Protein AF-A0ABD4KZR5-F1 (afdb_monomer_lite)

Structure (mmCIF, N/CA/C/O backbone):
data_AF-A0ABD4KZR5-F1
#
_entry.id   AF-A0ABD4KZR5-F1
#
loop_
_atom_site.group_PDB
_atom_site.id
_atom_site.type_symbol
_atom_site.label_atom_id
_atom_site.label_alt_id
_atom_site.label_comp_id
_atom_site.label_asym_id
_atom_site.label_entity_id
_atom_site.label_seq_id
_atom_site.pdbx_PDB_ins_code
_atom_site.Cartn_x
_atom_site.Cartn_y
_atom_site.Cartn_z
_atom_site.occupancy
_atom_site.B_iso_or_equiv
_atom_site.auth_seq_id
_atom_site.auth_comp_id
_atom_site.auth_asym_id
_atom_site.auth_atom_id
_atom_site.pdbx_PDB_model_num
ATOM 1 N N . MET A 1 1 ? 9.967 -3.948 21.301 1.00 45.69 1 MET A N 1
ATOM 2 C CA . MET A 1 1 ? 8.570 -3.901 20.820 1.00 45.69 1 MET A CA 1
ATOM 3 C C . MET A 1 1 ? 8.608 -3.364 19.401 1.00 45.69 1 MET A C 1
ATOM 5 O O . MET A 1 1 ? 9.031 -2.230 19.229 1.00 45.69 1 MET A O 1
ATOM 9 N N . ASN A 1 2 ? 8.273 -4.176 18.397 1.00 53.81 2 ASN A N 1
ATOM 10 C CA . ASN A 1 2 ? 8.152 -3.686 17.021 1.00 53.81 2 ASN A CA 1
ATOM 11 C C . ASN A 1 2 ? 6.772 -3.036 16.893 1.00 53.81 2 ASN A C 1
ATOM 13 O O . ASN A 1 2 ? 5.771 -3.739 16.974 1.00 53.81 2 ASN A O 1
ATOM 17 N N . SER A 1 3 ? 6.710 -1.708 16.793 1.00 79.75 3 SER A N 1
ATOM 18 C CA . SER A 1 3 ? 5.438 -0.983 16.721 1.00 79.75 3 SER A CA 1
ATOM 19 C C . SER A 1 3 ? 4.860 -0.990 15.303 1.00 79.75 3 SER A C 1
ATOM 21 O O . SER A 1 3 ? 5.593 -1.090 14.314 1.00 79.75 3 SER A O 1
ATOM 23 N N . LEU A 1 4 ? 3.535 -0.851 15.210 1.00 81.19 4 LEU A N 1
ATOM 24 C CA . LEU A 1 4 ? 2.804 -0.650 13.955 1.00 81.19 4 LEU A CA 1
ATOM 25 C C . LEU A 1 4 ? 3.358 0.546 13.159 1.00 81.19 4 LEU A C 1
ATOM 27 O O . LEU A 1 4 ? 3.405 0.500 11.932 1.00 81.19 4 LEU A O 1
ATOM 31 N N . SER A 1 5 ? 3.900 1.554 13.844 1.00 84.88 5 SER A N 1
ATOM 32 C CA . SER A 1 5 ? 4.627 2.667 13.232 1.00 84.88 5 SER A CA 1
ATOM 33 C C . SER A 1 5 ? 5.763 2.230 12.293 1.00 84.88 5 SER A C 1
ATOM 35 O O . SER A 1 5 ? 5.898 2.765 11.193 1.00 84.88 5 SER A O 1
ATOM 37 N N . VAL A 1 6 ? 6.558 1.215 12.662 1.00 87.06 6 VAL A N 1
ATOM 38 C CA . VAL A 1 6 ? 7.657 0.723 11.806 1.00 87.06 6 VAL A CA 1
ATOM 39 C C . VAL A 1 6 ? 7.114 0.083 10.527 1.00 87.06 6 VAL A C 1
ATOM 41 O O . VAL A 1 6 ? 7.694 0.258 9.455 1.00 87.06 6 VAL A O 1
ATOM 44 N N . VAL A 1 7 ? 5.994 -0.638 10.629 1.00 86.94 7 VAL A N 1
ATOM 45 C CA . VAL A 1 7 ? 5.291 -1.230 9.479 1.00 86.94 7 VAL A CA 1
ATOM 46 C C . VAL A 1 7 ? 4.808 -0.115 8.549 1.00 86.94 7 VAL A C 1
ATOM 48 O O . VAL A 1 7 ? 5.149 -0.122 7.367 1.00 86.94 7 VAL A O 1
ATOM 51 N N . ALA A 1 8 ? 4.115 0.889 9.092 1.00 89.50 8 ALA A N 1
ATOM 52 C CA . ALA A 1 8 ? 3.635 2.045 8.338 1.00 89.50 8 ALA A CA 1
ATOM 53 C C . ALA A 1 8 ? 4.771 2.784 7.606 1.00 89.50 8 ALA A C 1
ATOM 55 O O . ALA A 1 8 ? 4.648 3.075 6.419 1.00 89.50 8 ALA A O 1
ATOM 56 N N . CYS A 1 9 ? 5.906 3.031 8.270 1.00 90.12 9 CYS A N 1
ATOM 57 C CA . CYS A 1 9 ? 7.061 3.698 7.660 1.00 90.12 9 CYS A CA 1
ATOM 58 C C . CYS A 1 9 ? 7.645 2.925 6.469 1.00 90.12 9 CYS A C 1
ATOM 60 O O . CYS A 1 9 ? 8.051 3.534 5.481 1.00 90.12 9 CYS A O 1
ATOM 62 N N . ARG A 1 10 ? 7.690 1.590 6.538 1.00 88.62 10 ARG A N 1
ATOM 63 C CA . ARG A 1 10 ? 8.202 0.753 5.439 1.00 88.62 10 ARG A CA 1
ATOM 64 C C . ARG A 1 10 ? 7.272 0.757 4.235 1.00 88.62 10 ARG A C 1
ATOM 66 O O . ARG A 1 10 ? 7.739 0.887 3.109 1.00 88.62 10 ARG A O 1
ATOM 73 N N . ILE A 1 11 ? 5.968 0.666 4.479 1.00 89.31 11 ILE A N 1
ATOM 74 C CA . ILE A 1 11 ? 4.955 0.739 3.421 1.00 89.31 11 ILE A CA 1
ATOM 75 C C . ILE A 1 11 ? 4.987 2.123 2.761 1.00 89.31 11 ILE A C 1
ATOM 77 O O . ILE A 1 11 ? 4.985 2.218 1.537 1.00 89.31 11 ILE A O 1
ATOM 81 N N . GLU A 1 12 ? 5.118 3.193 3.551 1.00 92.50 12 GLU A N 1
ATOM 82 C CA . GLU A 1 12 ? 5.262 4.554 3.029 1.00 92.50 12 GLU A CA 1
ATOM 83 C C . GLU A 1 12 ? 6.539 4.725 2.190 1.00 92.50 12 GLU A C 1
ATOM 85 O O . GLU A 1 12 ? 6.498 5.344 1.126 1.00 92.50 12 GLU A O 1
ATOM 90 N N . ALA A 1 13 ? 7.668 4.159 2.626 1.00 88.00 13 ALA A N 1
ATOM 91 C CA . ALA A 1 13 ? 8.901 4.167 1.843 1.00 88.00 13 ALA A CA 1
ATOM 92 C C . ALA A 1 13 ? 8.725 3.443 0.496 1.00 88.00 13 ALA A C 1
ATOM 94 O O . ALA A 1 13 ? 9.107 3.990 -0.539 1.00 88.00 13 ALA A O 1
ATOM 95 N N . GLY A 1 14 ? 8.083 2.269 0.495 1.00 87.94 14 GLY A N 1
ATOM 96 C CA . GLY A 1 14 ? 7.744 1.534 -0.726 1.00 87.94 14 GLY A CA 1
ATOM 97 C C . GLY A 1 14 ? 6.848 2.341 -1.670 1.00 87.94 14 GLY A C 1
ATOM 98 O O . GLY A 1 14 ? 7.158 2.466 -2.855 1.00 87.94 14 GLY A O 1
ATOM 99 N N . ALA A 1 15 ? 5.791 2.970 -1.147 1.00 90.50 15 ALA A N 1
ATOM 100 C CA . ALA A 1 15 ? 4.888 3.816 -1.930 1.00 90.50 15 ALA A CA 1
ATOM 101 C C . ALA A 1 15 ? 5.615 5.012 -2.564 1.00 90.50 15 ALA A C 1
ATOM 103 O O . ALA A 1 15 ? 5.417 5.313 -3.740 1.00 90.50 15 ALA A O 1
ATOM 104 N N . ARG A 1 16 ? 6.503 5.673 -1.809 1.00 90.56 16 ARG A N 1
ATOM 105 C CA . ARG A 1 16 ? 7.315 6.789 -2.319 1.00 90.56 16 ARG A CA 1
ATOM 106 C C . ARG A 1 16 ? 8.286 6.340 -3.407 1.00 90.56 16 ARG A C 1
ATOM 108 O O . ARG A 1 16 ? 8.409 7.035 -4.410 1.00 90.56 16 ARG A O 1
ATOM 115 N N . LEU A 1 17 ? 8.950 5.194 -3.238 1.00 88.81 17 LEU A N 1
ATOM 116 C CA . LEU A 1 17 ? 9.818 4.628 -4.276 1.00 88.81 17 LEU A CA 1
ATOM 117 C C . LEU A 1 17 ? 9.029 4.342 -5.555 1.00 88.81 17 LEU A C 1
ATOM 119 O O . LEU A 1 17 ? 9.447 4.771 -6.626 1.00 88.81 17 LEU A O 1
ATOM 123 N N . LEU A 1 18 ? 7.860 3.710 -5.430 1.00 88.44 18 LEU A N 1
ATOM 124 C CA . LEU A 1 18 ? 6.970 3.413 -6.551 1.00 88.44 18 LEU A CA 1
ATOM 125 C C . LEU A 1 18 ? 6.489 4.693 -7.268 1.00 88.44 18 LEU A C 1
ATOM 127 O O . LEU A 1 18 ? 6.456 4.762 -8.496 1.00 88.44 18 LEU A O 1
ATOM 131 N N . GLN A 1 19 ? 6.189 5.750 -6.512 1.00 91.31 19 GLN A N 1
ATOM 132 C CA . GLN A 1 19 ? 5.830 7.053 -7.073 1.00 91.31 19 GLN A CA 1
ATOM 133 C C . GLN A 1 19 ? 6.998 7.719 -7.816 1.00 91.31 19 GLN A C 1
ATOM 135 O O . GLN A 1 19 ? 6.794 8.339 -8.862 1.00 91.31 19 GLN A O 1
ATOM 140 N N . CYS A 1 20 ? 8.219 7.622 -7.283 1.00 90.06 20 CYS A N 1
ATOM 141 C CA . CYS A 1 20 ? 9.413 8.175 -7.921 1.00 90.06 20 CYS A CA 1
ATOM 142 C C . CYS A 1 20 ? 9.737 7.452 -9.231 1.00 90.06 20 CYS A C 1
ATOM 144 O O . CYS A 1 20 ? 10.114 8.095 -10.211 1.00 90.06 20 CYS A O 1
ATOM 146 N N . THR A 1 21 ? 9.561 6.132 -9.265 1.00 88.12 21 THR A N 1
ATOM 147 C CA . THR A 1 21 ? 9.856 5.314 -10.443 1.00 88.12 21 THR A CA 1
ATOM 148 C C . THR A 1 21 ? 8.791 5.410 -11.532 1.00 88.12 21 THR A C 1
ATOM 150 O O . THR A 1 21 ? 9.098 5.170 -12.698 1.00 88.12 21 THR A O 1
ATOM 153 N N . ARG A 1 22 ? 7.571 5.846 -11.198 1.00 90.19 22 ARG A N 1
ATOM 154 C CA . ARG A 1 22 ? 6.454 6.049 -12.136 1.00 90.19 22 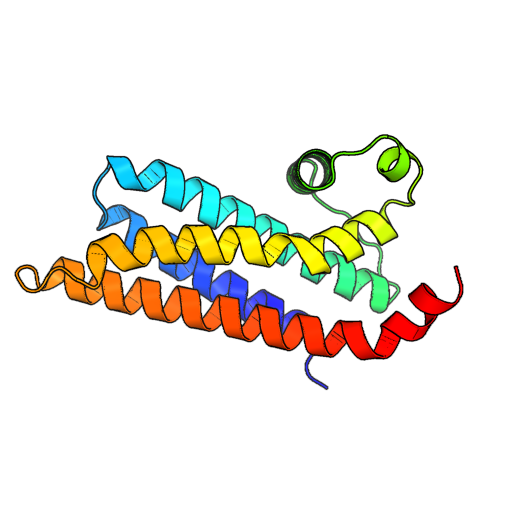ARG A CA 1
ATOM 155 C C . ARG A 1 22 ? 6.849 6.757 -13.433 1.00 90.19 22 ARG A C 1
ATOM 157 O O . ARG A 1 22 ? 6.454 6.341 -14.512 1.00 90.19 22 ARG A O 1
ATOM 164 N N . TRP A 1 23 ? 7.625 7.838 -13.363 1.00 88.56 23 TRP A N 1
ATOM 165 C CA . TRP A 1 23 ? 7.981 8.619 -14.559 1.00 88.56 23 TRP A CA 1
ATOM 166 C C . TRP A 1 23 ? 8.965 7.913 -15.493 1.00 88.56 23 TRP A C 1
ATOM 168 O O . TRP A 1 23 ? 9.101 8.319 -16.644 1.00 88.56 23 TRP A O 1
ATOM 178 N N . MET A 1 24 ? 9.638 6.877 -14.996 1.00 88.50 24 MET A N 1
ATOM 179 C CA . MET A 1 24 ? 10.553 6.034 -15.762 1.00 88.50 24 MET A CA 1
ATOM 180 C C . MET A 1 24 ? 9.836 4.843 -16.406 1.00 88.50 24 MET A C 1
ATOM 182 O O . MET A 1 24 ? 10.395 4.207 -17.291 1.00 88.50 24 MET A O 1
ATOM 186 N N . GLN A 1 25 ? 8.609 4.553 -15.970 1.00 87.06 25 GLN A N 1
ATOM 187 C CA . GLN A 1 25 ? 7.777 3.485 -16.507 1.00 87.06 25 GLN A CA 1
ATOM 188 C C . GLN A 1 25 ? 7.111 3.892 -17.822 1.00 87.06 25 GLN A C 1
ATOM 190 O O . GLN A 1 25 ? 6.826 5.073 -18.065 1.00 87.06 25 GLN A O 1
ATOM 195 N N . GLU A 1 26 ? 6.768 2.886 -18.625 1.00 87.69 26 GLU A N 1
ATOM 196 C CA . GLU A 1 26 ? 5.876 3.059 -19.769 1.00 87.69 26 GLU A CA 1
ATOM 197 C C . GLU A 1 26 ? 4.512 3.616 -19.323 1.00 87.69 26 GLU A C 1
ATOM 199 O O . GLU A 1 26 ? 4.033 3.364 -18.213 1.00 87.69 26 GLU A O 1
ATOM 204 N N . ARG A 1 27 ? 3.900 4.455 -20.169 1.00 91.19 27 ARG A N 1
ATOM 205 C CA . ARG A 1 27 ? 2.706 5.241 -19.800 1.00 91.19 27 ARG A CA 1
ATOM 206 C C . ARG A 1 27 ? 1.481 4.384 -19.494 1.00 91.19 27 ARG A C 1
ATOM 208 O O . ARG A 1 27 ? 0.633 4.796 -18.710 1.00 91.19 27 ARG A O 1
ATOM 215 N N . ASP A 1 28 ? 1.369 3.236 -20.135 1.00 90.25 28 ASP A N 1
ATOM 216 C CA . ASP A 1 28 ? 0.319 2.241 -19.924 1.00 90.25 28 ASP A CA 1
ATOM 217 C C . ASP A 1 28 ? 0.431 1.527 -18.569 1.00 90.25 28 ASP A C 1
ATOM 219 O O . ASP A 1 28 ? -0.578 1.059 -18.046 1.00 90.25 28 ASP A O 1
ATOM 223 N N . HIS A 1 29 ? 1.612 1.527 -17.946 1.00 87.38 29 HIS A N 1
ATOM 224 C CA . HIS A 1 29 ? 1.816 1.013 -16.590 1.00 87.38 29 HIS A CA 1
ATOM 225 C C . HIS A 1 29 ? 1.448 2.032 -15.497 1.00 87.38 29 HIS A C 1
ATOM 227 O O . HIS A 1 29 ? 1.194 1.646 -14.353 1.00 87.38 29 HIS A O 1
ATOM 233 N N . HIS A 1 30 ? 1.361 3.329 -15.833 1.00 91.19 30 HIS A N 1
ATOM 234 C CA . HIS A 1 30 ? 1.075 4.398 -14.862 1.00 91.19 30 HIS A CA 1
ATOM 235 C C . HIS A 1 30 ? -0.229 4.185 -14.081 1.00 91.19 30 HIS A C 1
ATOM 237 O O . HIS A 1 30 ? -0.186 4.361 -12.866 1.00 91.19 30 HIS A O 1
ATOM 243 N N . PRO A 1 31 ? -1.364 3.773 -14.688 1.00 91.69 31 PRO A N 1
ATOM 244 C CA . PRO A 1 31 ? -2.608 3.583 -13.944 1.00 91.69 31 PRO A CA 1
ATOM 245 C C . PRO A 1 31 ? -2.496 2.540 -12.826 1.00 91.69 31 PRO A C 1
ATOM 247 O O . PRO A 1 31 ? -2.992 2.767 -11.725 1.00 91.69 31 PRO A O 1
ATOM 250 N N . ILE A 1 32 ? -1.812 1.419 -13.079 1.00 87.81 32 ILE A N 1
ATOM 251 C CA . ILE A 1 32 ? -1.628 0.356 -12.079 1.00 87.81 32 ILE A CA 1
ATOM 252 C C . ILE A 1 32 ? -0.727 0.865 -10.950 1.00 87.81 32 ILE A C 1
ATOM 254 O O . ILE A 1 32 ? -1.034 0.665 -9.774 1.00 87.81 32 ILE A O 1
ATOM 258 N N . THR A 1 33 ? 0.349 1.574 -11.298 1.00 89.88 33 THR A N 1
ATOM 259 C CA . THR A 1 33 ? 1.239 2.229 -10.334 1.00 89.88 33 THR A CA 1
ATOM 260 C C . THR A 1 33 ? 0.488 3.235 -9.461 1.00 89.88 33 THR A C 1
ATOM 262 O O . THR A 1 33 ? 0.579 3.159 -8.238 1.00 89.88 33 THR A O 1
ATOM 265 N N . ASP A 1 34 ? -0.311 4.120 -10.058 1.00 91.62 34 ASP A N 1
ATOM 266 C CA . ASP A 1 34 ? -1.071 5.154 -9.347 1.00 91.62 34 ASP A CA 1
ATOM 267 C C . ASP A 1 34 ? -2.098 4.542 -8.386 1.00 91.62 34 ASP A C 1
ATOM 269 O O . ASP A 1 34 ? -2.180 4.937 -7.219 1.00 91.62 34 ASP A O 1
ATOM 273 N N . MET A 1 35 ? -2.833 3.521 -8.840 1.00 90.88 35 MET A N 1
ATOM 274 C CA . MET A 1 35 ? -3.753 2.768 -7.984 1.00 90.88 35 MET A CA 1
ATOM 275 C C . MET A 1 35 ? -3.017 2.099 -6.818 1.00 90.88 35 MET A C 1
ATOM 277 O O . MET A 1 35 ? -3.458 2.193 -5.676 1.00 90.88 35 MET A O 1
ATOM 281 N N . THR A 1 36 ? -1.866 1.482 -7.086 1.00 90.25 36 THR A N 1
ATOM 282 C CA . THR A 1 36 ? -1.063 0.796 -6.067 1.00 90.25 36 THR A CA 1
ATOM 283 C C . THR A 1 36 ? -0.518 1.773 -5.021 1.00 90.25 36 THR A C 1
ATOM 285 O O . THR A 1 36 ? -0.599 1.499 -3.824 1.00 90.25 36 THR A O 1
ATOM 288 N N . VAL A 1 37 ? -0.015 2.942 -5.437 1.00 92.06 37 VAL A N 1
ATOM 289 C CA . VAL A 1 37 ? 0.440 4.004 -4.521 1.00 92.06 37 VAL A CA 1
ATOM 290 C C . VAL A 1 37 ? -0.714 4.518 -3.656 1.00 92.06 37 VAL A C 1
ATOM 292 O O . VAL A 1 37 ? -0.530 4.700 -2.446 1.00 92.06 37 VAL A O 1
ATOM 295 N N . ARG A 1 38 ? -1.908 4.716 -4.237 1.00 93.06 38 ARG A N 1
ATOM 296 C CA . ARG A 1 38 ? -3.111 5.101 -3.480 1.00 93.06 38 ARG A CA 1
ATOM 297 C C . ARG A 1 38 ? -3.450 4.048 -2.425 1.00 93.06 38 ARG A C 1
ATOM 299 O O . ARG A 1 38 ? -3.550 4.402 -1.253 1.00 93.06 38 ARG A O 1
ATOM 306 N N . SER A 1 39 ? -3.540 2.771 -2.798 1.00 90.88 39 SER A N 1
ATOM 307 C CA . SER A 1 39 ? -3.839 1.680 -1.857 1.00 90.88 39 SER A CA 1
ATOM 308 C C . SER A 1 39 ? -2.804 1.574 -0.733 1.00 90.88 39 SER A C 1
ATOM 310 O O . SER A 1 39 ? -3.178 1.461 0.433 1.00 90.88 39 SER A O 1
ATOM 312 N N . LEU A 1 40 ? -1.504 1.685 -1.037 1.00 91.38 40 LEU A N 1
ATOM 313 C CA . LEU A 1 40 ? -0.450 1.697 -0.012 1.00 91.38 40 LEU A CA 1
ATOM 314 C C . LEU A 1 40 ? -0.609 2.876 0.958 1.00 91.38 40 LEU A C 1
ATOM 316 O O . LEU A 1 40 ? -0.425 2.710 2.162 1.00 91.38 40 LEU A O 1
ATOM 320 N N . SER A 1 41 ? -0.973 4.054 0.449 1.00 93.38 41 SER A N 1
ATOM 321 C CA . SER A 1 41 ? -1.175 5.256 1.266 1.00 93.38 41 SER A CA 1
ATOM 322 C C . SER A 1 41 ? -2.368 5.111 2.215 1.00 93.38 41 SER A C 1
ATOM 324 O O . SER A 1 41 ? -2.234 5.388 3.408 1.00 93.38 41 SER A O 1
ATOM 326 N N . LEU A 1 42 ? -3.500 4.604 1.717 1.00 92.69 42 LEU A N 1
ATOM 327 C CA . LEU A 1 42 ? -4.683 4.302 2.535 1.00 92.69 42 LEU A CA 1
ATOM 328 C C . LEU A 1 42 ? -4.376 3.238 3.589 1.00 92.69 42 LEU A C 1
ATOM 330 O O . LEU A 1 42 ? -4.813 3.323 4.733 1.00 92.69 42 LEU A O 1
ATOM 334 N N . TYR A 1 43 ? -3.551 2.259 3.240 1.00 91.12 43 TYR A N 1
ATOM 335 C CA . TYR A 1 43 ? -3.137 1.226 4.171 1.00 91.12 43 TYR A CA 1
ATOM 336 C C . TYR A 1 43 ? -2.202 1.747 5.280 1.00 91.12 43 TYR A C 1
ATOM 338 O O . TYR A 1 43 ? -2.345 1.373 6.446 1.00 91.12 43 TYR A O 1
ATOM 346 N N . VAL A 1 44 ? -1.286 2.670 4.961 1.00 92.38 44 VAL A N 1
ATOM 347 C CA . VAL A 1 44 ? -0.484 3.400 5.964 1.00 92.38 44 VAL A CA 1
ATOM 348 C C . VAL A 1 44 ? -1.381 4.201 6.903 1.00 92.38 44 VAL A C 1
ATOM 350 O O . VAL A 1 44 ? -1.159 4.194 8.118 1.00 92.38 44 VAL A O 1
ATOM 353 N N . GLU A 1 45 ? -2.386 4.887 6.359 1.00 93.44 45 GLU A N 1
ATOM 354 C CA . GLU A 1 45 ? -3.373 5.611 7.157 1.00 93.44 45 GLU A CA 1
ATOM 355 C C . GLU A 1 45 ? -4.114 4.661 8.108 1.00 93.44 45 GLU A C 1
ATOM 357 O O . GLU A 1 45 ? -4.169 4.927 9.311 1.00 93.44 45 GLU A O 1
ATOM 362 N N . ALA A 1 46 ? -4.583 3.518 7.602 1.00 90.88 46 ALA A N 1
ATOM 363 C CA . ALA A 1 46 ? -5.287 2.515 8.391 1.00 90.88 46 ALA A CA 1
ATOM 364 C C . ALA A 1 46 ? -4.436 1.972 9.550 1.00 90.88 46 ALA A C 1
ATOM 366 O O . ALA A 1 46 ? -4.906 1.903 10.688 1.00 90.88 46 ALA A O 1
ATOM 367 N N . ILE A 1 47 ? -3.158 1.657 9.300 1.00 90.25 47 ILE A N 1
ATOM 368 C CA . ILE A 1 47 ? -2.226 1.211 10.348 1.00 90.25 47 ILE A CA 1
ATOM 369 C C . ILE A 1 47 ? -2.046 2.289 11.420 1.00 90.25 47 ILE A C 1
ATOM 371 O O . ILE A 1 47 ? -2.098 1.991 12.614 1.00 90.25 47 ILE A O 1
ATOM 375 N N . ARG A 1 48 ? -1.837 3.546 11.012 1.00 90.56 48 ARG A N 1
ATOM 376 C CA . ARG A 1 48 ? -1.666 4.668 11.948 1.00 90.56 48 ARG A CA 1
ATOM 377 C C . ARG A 1 48 ? -2.927 4.903 12.777 1.00 90.56 48 ARG A C 1
ATOM 379 O O . ARG A 1 48 ? -2.821 5.172 13.971 1.00 90.56 48 ARG A O 1
ATOM 386 N N . ALA A 1 49 ? -4.105 4.784 12.170 1.00 90.00 49 ALA A N 1
ATOM 387 C CA . ALA A 1 49 ? -5.381 4.885 12.869 1.00 90.00 49 ALA A CA 1
ATOM 388 C C . ALA A 1 49 ? -5.549 3.761 13.906 1.00 90.00 49 ALA A C 1
ATOM 390 O O . ALA A 1 49 ? -5.896 4.036 15.057 1.00 90.00 49 ALA A O 1
ATOM 391 N N . ALA A 1 50 ? -5.217 2.518 13.541 1.00 86.44 50 ALA A N 1
ATOM 392 C CA . ALA A 1 50 ? -5.237 1.383 14.460 1.00 86.44 50 ALA A CA 1
ATOM 393 C C . ALA A 1 50 ? -4.245 1.564 15.626 1.00 86.44 50 ALA A C 1
ATOM 395 O O . ALA A 1 50 ? -4.574 1.259 16.773 1.00 86.44 50 ALA A O 1
ATOM 396 N N . GLU A 1 51 ? -3.051 2.105 15.363 1.00 87.38 51 GLU A N 1
ATOM 397 C CA . GLU A 1 51 ? -2.047 2.401 16.392 1.00 87.38 51 GLU A CA 1
ATOM 398 C C . GLU A 1 51 ? -2.527 3.474 17.381 1.00 87.38 51 GLU A C 1
ATOM 400 O O . GLU A 1 51 ? -2.481 3.242 18.590 1.00 87.38 51 GLU A O 1
ATOM 405 N N . ARG A 1 52 ? -3.061 4.603 16.891 1.00 88.06 52 ARG A N 1
ATOM 406 C CA . ARG A 1 52 ? -3.641 5.662 17.742 1.00 88.06 52 ARG A CA 1
ATOM 407 C C . ARG A 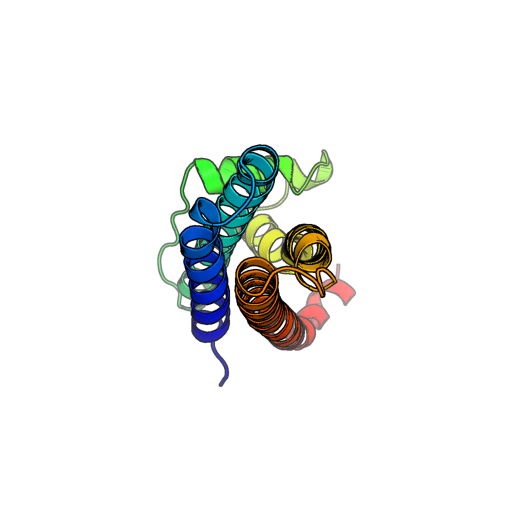1 52 ? -4.756 5.124 18.631 1.00 88.06 52 ARG A C 1
ATOM 409 O O . ARG A 1 52 ? -4.746 5.354 19.838 1.00 88.06 52 ARG A O 1
ATOM 416 N N . ARG A 1 53 ? -5.669 4.333 18.056 1.00 86.19 53 ARG A N 1
ATOM 417 C CA . ARG A 1 53 ? -6.761 3.689 18.798 1.00 86.19 53 ARG A CA 1
ATOM 418 C C . ARG A 1 53 ? -6.234 2.801 19.927 1.00 86.19 53 ARG A C 1
ATOM 420 O O . ARG A 1 53 ? -6.726 2.894 21.047 1.00 86.19 53 ARG A O 1
ATOM 427 N N . ARG A 1 54 ? -5.217 1.970 19.663 1.00 82.75 54 ARG A N 1
ATOM 428 C CA . ARG A 1 54 ? -4.567 1.128 20.691 1.00 82.75 54 ARG A CA 1
ATOM 429 C C . ARG A 1 54 ? -3.897 1.960 21.790 1.00 82.75 54 ARG A C 1
ATOM 431 O O . ARG A 1 54 ? -3.824 1.506 22.927 1.00 82.75 54 ARG A O 1
ATOM 438 N N . GLY A 1 55 ? -3.445 3.170 21.464 1.00 85.00 55 GLY A N 1
ATOM 439 C CA . GLY A 1 55 ? -2.947 4.160 22.421 1.00 85.00 55 GLY A CA 1
ATOM 440 C C . GLY A 1 55 ? -4.035 4.915 23.198 1.00 85.00 55 GLY A C 1
ATOM 441 O O . GLY A 1 55 ? -3.699 5.734 24.048 1.00 85.00 55 GLY A O 1
ATOM 442 N N . GLY A 1 56 ? -5.323 4.660 22.930 1.00 85.88 56 GLY A N 1
ATOM 443 C CA . GLY A 1 56 ? -6.446 5.385 23.534 1.00 85.88 56 GLY A CA 1
ATOM 444 C C . GLY A 1 56 ? -6.676 6.780 22.945 1.00 85.88 56 GLY A C 1
ATOM 445 O O . GLY A 1 56 ? -7.440 7.565 23.506 1.00 85.88 56 GLY A O 1
ATOM 446 N N . GLU A 1 57 ? -6.024 7.105 21.830 1.00 87.31 57 GLU A N 1
ATOM 447 C CA . GLU A 1 57 ? -6.190 8.382 21.147 1.00 87.31 57 GLU A CA 1
ATOM 448 C C . GLU A 1 57 ? -7.406 8.352 20.205 1.00 87.31 57 GLU A C 1
ATOM 450 O O . GLU A 1 57 ? -7.732 7.303 19.634 1.00 87.31 57 GLU A O 1
ATOM 455 N N . PRO A 1 58 ? -8.071 9.503 19.985 1.00 81.19 58 PRO A N 1
ATOM 456 C CA . PRO A 1 58 ? -9.090 9.620 18.955 1.00 81.19 58 PRO A CA 1
ATOM 457 C C . PRO A 1 58 ? -8.514 9.240 17.591 1.00 81.19 58 PRO A C 1
ATOM 459 O O . PRO A 1 58 ? -7.476 9.755 17.166 1.00 81.19 58 PRO A O 1
ATOM 462 N N . TRP A 1 59 ? -9.217 8.364 16.884 1.00 81.50 59 TRP A N 1
ATOM 463 C CA . TRP A 1 59 ? -8.875 7.997 15.521 1.00 81.50 59 TRP A CA 1
ATOM 464 C C . TRP A 1 59 ? -9.957 8.541 14.588 1.00 81.50 59 TRP A C 1
ATOM 466 O O . TRP A 1 59 ? -11.147 8.295 14.764 1.00 81.50 59 TRP A O 1
ATOM 476 N N . LEU A 1 60 ? -9.523 9.346 13.625 1.00 83.25 60 LEU A N 1
ATOM 477 C CA . LEU A 1 60 ? -10.328 9.816 12.509 1.00 83.25 60 LEU A CA 1
ATOM 478 C C . LEU A 1 60 ? -9.608 9.358 11.251 1.00 83.25 60 LEU A C 1
ATOM 480 O O . LEU A 1 60 ? -8.394 9.546 11.137 1.00 83.25 60 LEU A O 1
ATOM 484 N N . VAL A 1 61 ? -10.363 8.739 10.355 1.00 88.25 61 VAL A N 1
ATOM 485 C CA . VAL A 1 61 ? -9.903 8.307 9.036 1.00 88.25 61 VAL A CA 1
ATOM 486 C C . VAL A 1 61 ? -10.555 9.170 7.967 1.00 88.25 61 VAL A C 1
ATOM 488 O O . VAL A 1 61 ? -11.642 9.714 8.181 1.00 88.25 61 VAL A O 1
ATOM 491 N N . SER A 1 62 ? -9.871 9.312 6.843 1.00 92.56 62 SER A N 1
ATOM 492 C CA . SER A 1 62 ? -10.335 10.010 5.655 1.00 92.56 62 SER A CA 1
ATOM 493 C C . SER A 1 62 ? -11.579 9.345 5.064 1.00 92.56 62 SER A C 1
ATOM 495 O O . SER A 1 62 ? -11.815 8.149 5.246 1.00 92.56 62 SER A O 1
ATOM 497 N N . GLU A 1 63 ? -12.374 10.128 4.332 1.00 92.00 63 GLU A N 1
ATOM 498 C CA . GLU A 1 63 ? -13.510 9.603 3.561 1.00 92.00 63 GLU A CA 1
ATOM 499 C C . GLU A 1 63 ? -13.040 8.564 2.532 1.00 92.00 63 GLU A C 1
ATOM 501 O O . GLU A 1 63 ? -13.674 7.523 2.388 1.00 92.00 63 GLU A O 1
ATOM 506 N N . ASP A 1 64 ? -11.879 8.789 1.906 1.00 92.38 64 ASP A N 1
ATOM 507 C CA . ASP A 1 64 ? -11.250 7.836 0.988 1.00 92.38 64 ASP A CA 1
ATOM 508 C C . ASP A 1 64 ? -10.993 6.475 1.649 1.00 92.38 64 ASP A C 1
ATOM 510 O O . ASP A 1 64 ? -11.300 5.438 1.064 1.00 92.38 64 ASP A O 1
ATOM 514 N N . LEU A 1 65 ? -10.443 6.453 2.870 1.00 90.69 6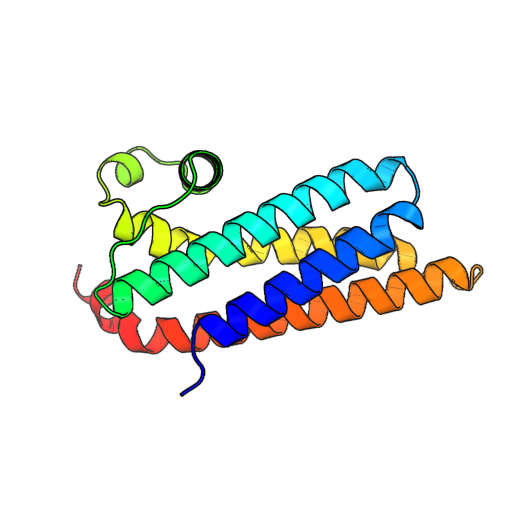5 LEU A N 1
ATOM 515 C CA . LEU A 1 65 ? -10.198 5.198 3.582 1.00 90.69 65 LEU A CA 1
ATOM 516 C C . LEU A 1 65 ? -11.512 4.524 4.001 1.00 90.69 65 LEU A C 1
ATOM 518 O O . LEU A 1 65 ? -11.610 3.300 3.963 1.00 90.69 65 LEU A O 1
ATOM 522 N N . GLN A 1 66 ? -12.537 5.292 4.377 1.00 89.06 66 GLN A N 1
ATOM 523 C CA . GLN A 1 66 ? -13.855 4.727 4.687 1.00 89.06 66 GLN A CA 1
ATOM 524 C C . GLN A 1 66 ? -14.489 4.059 3.463 1.00 89.06 66 GLN A C 1
ATOM 526 O O . GLN A 1 66 ? -15.020 2.952 3.574 1.00 89.06 66 GLN A O 1
ATOM 531 N N . GLU A 1 67 ? -14.413 4.711 2.303 1.00 89.38 67 GLU A N 1
ATOM 532 C CA . GLU A 1 67 ? -14.896 4.156 1.040 1.00 89.38 67 GLU A CA 1
ATOM 533 C C . GLU A 1 67 ? -14.110 2.898 0.655 1.00 89.38 67 GLU A C 1
ATOM 535 O O . GLU A 1 67 ? -14.706 1.874 0.320 1.00 89.38 67 GLU A O 1
ATOM 540 N N . ASP A 1 68 ? -12.782 2.936 0.771 1.00 89.38 68 ASP A N 1
ATOM 541 C CA . ASP A 1 68 ? -11.924 1.805 0.421 1.00 89.38 68 ASP A CA 1
ATOM 542 C C . ASP A 1 68 ? -12.187 0.584 1.315 1.00 89.38 68 ASP A C 1
ATOM 544 O O . ASP A 1 68 ? -12.360 -0.522 0.806 1.00 89.38 68 ASP A O 1
ATOM 548 N N . ILE A 1 69 ? -12.358 0.779 2.629 1.00 87.19 69 ILE A N 1
ATOM 549 C CA . ILE A 1 69 ? -12.774 -0.287 3.557 1.00 87.19 69 ILE A CA 1
ATOM 550 C C . ILE A 1 69 ? -14.123 -0.884 3.133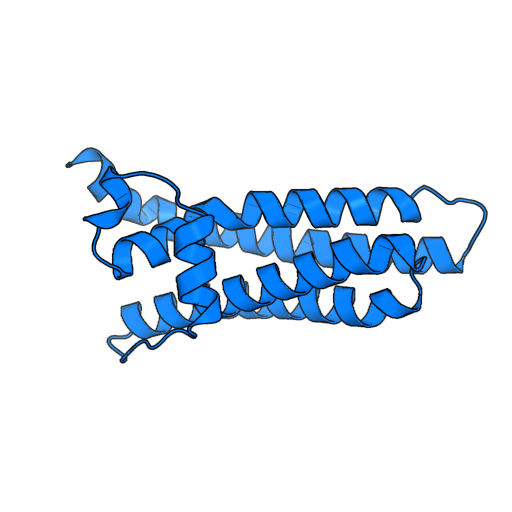 1.00 87.19 69 ILE A C 1
ATOM 552 O O . ILE A 1 69 ? -14.277 -2.108 3.125 1.00 87.19 69 ILE A O 1
ATOM 556 N N . ALA A 1 70 ? -15.093 -0.045 2.758 1.00 84.06 70 ALA A N 1
ATOM 557 C CA . ALA A 1 70 ? -16.419 -0.499 2.341 1.00 84.06 70 ALA A CA 1
ATOM 558 C C . ALA A 1 70 ? -16.383 -1.326 1.044 1.00 84.06 70 ALA A C 1
ATOM 560 O O . ALA A 1 70 ? -17.158 -2.273 0.894 1.00 84.06 70 ALA A O 1
ATOM 561 N N . VAL A 1 71 ? -15.476 -0.997 0.120 1.00 84.94 71 VAL A N 1
ATOM 562 C CA . VAL A 1 71 ? -15.265 -1.747 -1.128 1.00 84.94 71 VAL A CA 1
ATOM 563 C C . VAL A 1 71 ? -14.467 -3.032 -0.884 1.00 84.94 71 VAL A C 1
ATOM 565 O O . VAL A 1 71 ? -14.802 -4.078 -1.443 1.00 84.94 71 VAL A O 1
ATOM 568 N N . ALA A 1 72 ? -13.425 -2.974 -0.052 1.00 80.62 72 ALA A N 1
ATOM 569 C CA . ALA A 1 72 ? -12.500 -4.077 0.207 1.00 80.62 72 ALA A CA 1
ATOM 570 C C . ALA A 1 72 ? -13.107 -5.208 1.050 1.00 80.62 72 ALA A C 1
ATOM 572 O O . ALA A 1 72 ? -12.662 -6.354 0.953 1.00 80.62 72 ALA A O 1
ATOM 573 N N . LEU A 1 73 ? -14.118 -4.904 1.866 1.00 77.62 73 LEU A N 1
ATOM 574 C CA . LEU A 1 73 ? -14.799 -5.847 2.752 1.00 77.62 73 LEU A CA 1
ATOM 575 C C . LEU A 1 73 ? -16.281 -6.007 2.350 1.00 77.62 73 LEU A C 1
ATOM 577 O O . LEU A 1 73 ? -17.177 -5.597 3.094 1.00 77.62 73 LEU A O 1
ATOM 581 N N . PRO A 1 74 ? -16.578 -6.605 1.176 1.00 68.81 74 PRO A N 1
ATOM 582 C CA . PRO A 1 74 ? -17.948 -6.748 0.707 1.00 68.81 74 PRO A CA 1
ATOM 583 C C . PRO A 1 74 ? -18.686 -7.851 1.479 1.00 68.81 74 PRO A C 1
ATOM 585 O O . PRO A 1 74 ? -18.259 -9.004 1.530 1.00 68.81 74 PRO A O 1
ATOM 588 N N . GLY A 1 75 ? -19.843 -7.518 2.050 1.00 71.75 75 GLY A N 1
ATOM 589 C CA . GLY A 1 75 ? -20.737 -8.499 2.664 1.00 71.75 75 GLY A CA 1
ATOM 590 C C . GLY A 1 75 ? -21.813 -7.856 3.530 1.00 71.75 75 GLY A C 1
ATOM 591 O O . GLY A 1 75 ? -21.539 -6.920 4.274 1.00 71.75 75 GLY A O 1
ATOM 592 N N . GLU A 1 76 ? -23.048 -8.365 3.475 1.00 60.81 76 GLU A N 1
ATOM 593 C CA . GLU A 1 76 ? -24.141 -7.809 4.290 1.00 60.81 76 GLU A CA 1
ATOM 594 C C . GLU A 1 76 ? -23.865 -7.919 5.792 1.00 60.81 76 GLU A C 1
ATOM 596 O O . GLU A 1 76 ? -24.155 -6.987 6.527 1.00 60.81 76 GLU A O 1
ATOM 601 N N . ARG A 1 77 ? -23.203 -8.999 6.228 1.00 61.38 77 ARG A N 1
ATOM 602 C CA . ARG A 1 77 ? -22.808 -9.201 7.632 1.00 61.38 77 ARG A CA 1
ATOM 603 C C . ARG A 1 77 ? -21.722 -8.239 8.120 1.00 61.38 77 ARG A C 1
ATOM 605 O O . ARG A 1 77 ? -21.569 -8.075 9.322 1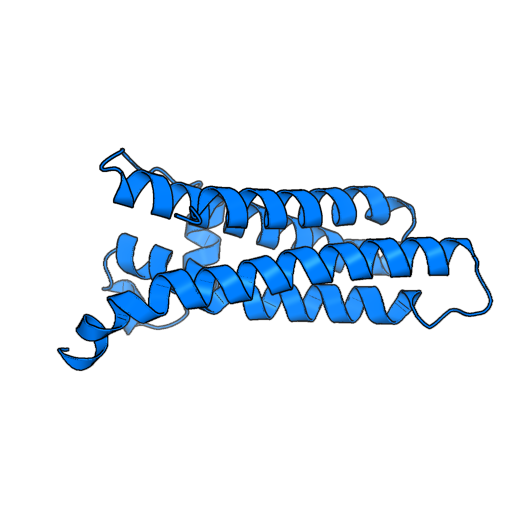.00 61.38 77 ARG A O 1
ATOM 612 N N . LEU A 1 78 ? -20.967 -7.625 7.209 1.00 65.19 78 LEU A N 1
ATOM 613 C CA . LEU A 1 78 ? -19.893 -6.687 7.546 1.00 65.19 78 LEU A CA 1
ATOM 614 C C . LEU A 1 78 ? -20.449 -5.279 7.812 1.00 65.19 78 LEU A C 1
ATOM 616 O O . LEU A 1 78 ? -19.813 -4.502 8.512 1.00 65.19 78 LEU A O 1
ATOM 620 N N . LYS A 1 79 ? -21.666 -4.968 7.332 1.00 67.75 79 LYS A N 1
ATOM 621 C CA . LYS A 1 79 ? -22.344 -3.681 7.580 1.00 67.75 79 LYS A CA 1
ATOM 622 C C . LYS A 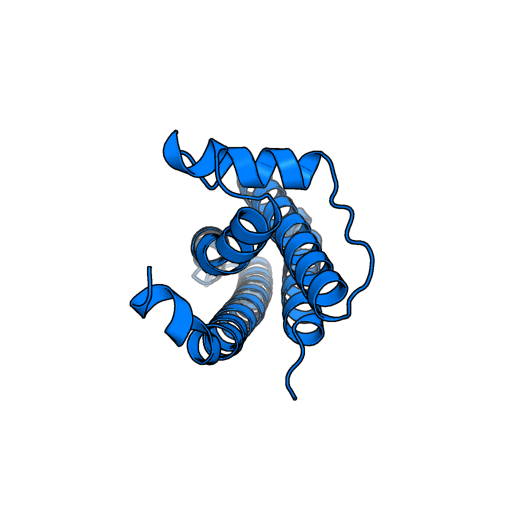1 79 ? -22.715 -3.470 9.049 1.00 67.75 79 LYS A C 1
ATOM 624 O O . LYS A 1 79 ? -22.784 -2.329 9.492 1.00 67.75 79 LYS A O 1
ATOM 629 N N . ASP A 1 80 ? -22.944 -4.561 9.776 1.00 76.06 80 ASP A N 1
ATOM 630 C CA . ASP A 1 80 ? -23.300 -4.536 11.197 1.00 76.06 80 ASP A CA 1
ATOM 631 C C . ASP A 1 80 ? -22.064 -4.576 12.111 1.00 76.06 80 ASP A C 1
ATOM 633 O O . ASP A 1 80 ? -22.188 -4.456 13.332 1.00 76.06 80 ASP A O 1
ATOM 637 N N . MET A 1 81 ? -20.864 -4.764 11.546 1.00 76.50 81 MET A N 1
ATOM 638 C CA . MET A 1 81 ? -19.636 -4.772 12.332 1.00 76.50 81 MET A CA 1
ATOM 639 C C . MET A 1 81 ? -19.269 -3.352 12.765 1.00 76.50 81 MET A C 1
ATOM 641 O O . MET A 1 81 ? -19.377 -2.411 11.975 1.00 76.50 81 MET A O 1
ATOM 645 N N . PRO A 1 82 ? -18.793 -3.175 14.006 1.00 79.81 82 PRO A N 1
ATOM 646 C CA . PRO A 1 82 ? -18.325 -1.874 14.438 1.00 79.81 82 PRO A CA 1
ATOM 647 C C . PRO A 1 82 ? -17.080 -1.461 13.629 1.00 79.81 82 PRO A C 1
ATOM 649 O O . PRO A 1 82 ? -16.270 -2.289 13.201 1.00 79.81 82 PRO A O 1
ATOM 652 N N . ALA A 1 83 ? -16.966 -0.158 13.362 1.00 77.81 83 ALA A N 1
ATOM 653 C CA . ALA A 1 83 ? -15.988 0.399 12.422 1.00 77.81 83 ALA A CA 1
ATOM 654 C C . ALA A 1 83 ? -14.527 0.072 12.784 1.00 77.81 83 ALA A C 1
ATOM 656 O O . ALA A 1 83 ? -13.670 -0.017 11.909 1.00 77.81 83 ALA A O 1
ATOM 657 N N . ASP A 1 84 ? -14.243 -0.136 14.068 1.00 76.44 84 ASP A N 1
ATOM 658 C CA . ASP A 1 84 ? -12.933 -0.544 14.569 1.00 76.44 84 ASP A CA 1
ATOM 659 C C . ASP A 1 84 ? -12.562 -1.976 14.156 1.00 76.44 84 ASP A C 1
ATOM 661 O O . ASP A 1 84 ? -11.411 -2.227 13.802 1.00 76.44 84 ASP A O 1
ATOM 665 N N . TRP A 1 85 ? -13.522 -2.902 14.117 1.00 79.00 85 TRP A N 1
ATOM 666 C CA . TRP A 1 85 ? -13.276 -4.272 13.659 1.00 79.00 85 TRP A CA 1
ATOM 667 C C . TRP A 1 85 ? -13.060 -4.334 12.148 1.00 79.00 85 TRP A C 1
ATOM 669 O O . TRP A 1 85 ? -12.242 -5.124 11.671 1.00 79.00 85 TRP A O 1
ATOM 679 N N . LEU A 1 86 ? -13.773 -3.496 11.390 1.00 82.50 86 LEU A N 1
ATOM 680 C CA . LEU A 1 86 ? -13.566 -3.363 9.948 1.00 82.50 86 LEU A CA 1
ATOM 681 C C . LEU A 1 86 ? -12.174 -2.805 9.643 1.00 82.50 86 LEU A C 1
ATOM 683 O O . LEU A 1 86 ? -11.486 -3.346 8.782 1.00 82.50 86 LEU A O 1
ATOM 687 N N . LEU A 1 87 ? -11.727 -1.791 10.390 1.00 83.31 87 LEU A N 1
ATOM 688 C CA . LEU A 1 87 ? -10.376 -1.244 10.268 1.00 83.31 87 LEU A CA 1
ATOM 689 C C . LEU A 1 87 ? -9.306 -2.302 10.569 1.00 83.31 87 LEU A C 1
ATOM 691 O O . LEU A 1 87 ? -8.371 -2.470 9.787 1.00 83.31 87 LEU A O 1
ATOM 695 N N . ASP A 1 88 ? -9.446 -3.034 11.676 1.00 82.06 88 ASP A N 1
ATOM 696 C CA . ASP A 1 88 ? -8.494 -4.084 12.045 1.00 82.06 88 ASP A CA 1
ATOM 697 C C . ASP A 1 88 ? -8.468 -5.205 10.988 1.00 82.06 88 ASP A C 1
ATOM 699 O O . ASP A 1 88 ? -7.392 -5.663 10.606 1.00 82.06 88 ASP A O 1
ATOM 703 N N . SER A 1 89 ? -9.632 -5.596 10.457 1.00 81.94 89 SER A N 1
ATOM 704 C CA . SER A 1 89 ? -9.756 -6.604 9.389 1.00 81.94 89 SER A CA 1
ATOM 705 C C . SER A 1 89 ? -9.171 -6.130 8.056 1.00 81.94 89 SER A C 1
ATOM 707 O O . SER A 1 89 ? -8.560 -6.899 7.316 1.00 81.94 89 SER A O 1
ATOM 709 N N . TYR A 1 90 ? -9.341 -4.850 7.734 1.00 85.94 90 TYR A N 1
ATOM 710 C CA . TYR A 1 90 ? -8.736 -4.239 6.559 1.00 85.94 90 TYR A CA 1
ATOM 711 C C . TYR A 1 90 ? -7.207 -4.264 6.672 1.00 85.94 90 TYR A C 1
ATOM 713 O O . TYR A 1 90 ? -6.517 -4.724 5.757 1.00 85.94 90 TYR A O 1
ATOM 721 N N . VAL A 1 91 ? -6.677 -3.865 7.834 1.00 83.94 91 VAL A N 1
ATOM 722 C CA . VAL A 1 91 ? -5.247 -3.948 8.140 1.00 83.94 91 VAL A CA 1
ATOM 723 C C . VAL A 1 91 ? -4.772 -5.402 8.056 1.00 83.94 91 VAL A C 1
ATOM 725 O O . VAL A 1 91 ? -3.755 -5.664 7.433 1.00 83.94 91 VAL A O 1
ATOM 728 N N . THR A 1 92 ? -5.484 -6.396 8.574 1.00 78.56 92 THR A N 1
ATOM 729 C CA . THR A 1 92 ? -4.995 -7.788 8.526 1.00 78.56 92 THR A CA 1
ATOM 730 C C . THR A 1 92 ? -4.999 -8.406 7.125 1.00 78.56 92 THR A C 1
ATOM 732 O O . THR A 1 92 ? -4.064 -9.124 6.767 1.00 78.56 92 THR A O 1
ATOM 735 N N . CYS A 1 93 ? -6.034 -8.144 6.326 1.00 76.69 93 CYS A N 1
ATOM 736 C CA . CYS A 1 93 ? -6.319 -8.934 5.127 1.00 76.69 93 CYS A CA 1
ATOM 737 C C . CYS A 1 93 ? -5.891 -8.267 3.815 1.00 76.69 93 CYS A C 1
ATOM 739 O O . CYS A 1 93 ? -5.582 -8.964 2.846 1.00 76.69 93 CYS A O 1
ATOM 741 N N . HIS A 1 94 ? -5.885 -6.933 3.742 1.00 79.94 94 HIS A N 1
ATOM 742 C CA . HIS A 1 94 ? -5.900 -6.257 2.442 1.00 79.94 94 HIS A CA 1
ATOM 743 C C . HIS A 1 94 ? -4.519 -6.135 1.770 1.00 79.94 94 HIS A C 1
ATOM 745 O O . HIS A 1 94 ? -4.428 -6.142 0.540 1.00 79.94 94 HIS A O 1
ATOM 751 N N . LEU A 1 95 ? -3.425 -6.125 2.543 1.00 81.88 95 LEU A N 1
ATOM 752 C CA . LEU A 1 95 ? -2.066 -5.891 2.019 1.00 81.88 95 LEU A CA 1
ATOM 753 C C . LEU A 1 95 ? -1.604 -6.921 0.982 1.00 81.88 95 LEU A C 1
ATOM 755 O O . LEU A 1 95 ? -0.823 -6.595 0.090 1.00 81.88 95 LEU A O 1
ATOM 759 N N . SER A 1 96 ? -2.097 -8.157 1.067 1.00 81.62 96 SER A N 1
ATOM 760 C CA . SER A 1 96 ? -1.742 -9.239 0.137 1.00 81.62 96 SER A CA 1
ATOM 761 C C . SER A 1 96 ? -2.132 -8.928 -1.314 1.00 81.62 96 SER A C 1
ATOM 763 O O . SER A 1 96 ? -1.435 -9.332 -2.250 1.00 81.62 96 SER A O 1
ATOM 765 N N . SER A 1 97 ? -3.225 -8.185 -1.514 1.00 80.19 97 SER A N 1
ATOM 766 C CA . SER A 1 97 ? -3.666 -7.766 -2.849 1.00 80.19 97 SER A CA 1
ATOM 767 C C . SER A 1 97 ? -2.686 -6.761 -3.470 1.00 80.19 97 SER A C 1
ATOM 769 O O . SER A 1 97 ? -2.264 -6.920 -4.616 1.00 80.19 97 SER A O 1
ATOM 771 N N . VAL A 1 98 ? -2.223 -5.802 -2.668 1.00 82.38 98 VAL A N 1
ATOM 772 C CA . VAL A 1 98 ? -1.268 -4.763 -3.063 1.00 82.38 98 VAL A CA 1
ATOM 773 C C . VAL A 1 98 ? 0.106 -5.356 -3.381 1.00 82.38 98 VAL A C 1
ATOM 775 O O . VAL A 1 98 ? 0.709 -5.013 -4.394 1.00 82.38 98 VAL A O 1
ATOM 778 N N . VAL A 1 99 ? 0.574 -6.313 -2.573 1.00 86.25 99 VAL A N 1
ATOM 779 C CA . VAL A 1 99 ? 1.804 -7.084 -2.843 1.00 86.25 99 VAL A CA 1
ATOM 780 C C . VAL A 1 99 ? 1.752 -7.749 -4.220 1.00 86.25 99 VAL A C 1
ATOM 782 O O . VAL A 1 99 ? 2.727 -7.709 -4.971 1.00 86.25 99 VAL A O 1
ATOM 785 N N . SER A 1 100 ? 0.610 -8.348 -4.563 1.00 85.56 100 SER A N 1
ATOM 786 C CA . SER A 1 100 ? 0.429 -9.024 -5.849 1.00 85.56 100 SER A CA 1
ATOM 787 C C . SER A 1 100 ? 0.494 -8.036 -7.017 1.00 85.56 100 SER A C 1
ATOM 789 O O . SER A 1 100 ? 1.157 -8.322 -8.011 1.00 85.56 100 SER A O 1
ATOM 791 N N . ALA A 1 101 ? -0.115 -6.853 -6.876 1.00 84.69 101 ALA A N 1
ATOM 792 C CA . ALA A 1 101 ? -0.048 -5.794 -7.883 1.00 84.69 101 ALA A CA 1
ATOM 793 C C . ALA A 1 101 ? 1.391 -5.294 -8.102 1.00 84.69 101 ALA A C 1
ATOM 795 O O . ALA A 1 101 ? 1.860 -5.266 -9.239 1.00 84.69 101 ALA A O 1
ATOM 796 N N . VAL A 1 102 ? 2.129 -4.988 -7.027 1.00 84.56 102 VAL A N 1
ATOM 797 C CA . VAL A 1 102 ? 3.539 -4.556 -7.124 1.00 84.56 102 VAL A CA 1
ATOM 798 C C . VAL A 1 102 ? 4.396 -5.623 -7.801 1.00 84.56 102 VAL A C 1
ATOM 800 O O . VAL A 1 102 ? 5.226 -5.295 -8.645 1.00 84.56 102 VAL A O 1
ATOM 803 N N . ARG A 1 103 ? 4.180 -6.905 -7.478 1.00 87.31 103 ARG A N 1
ATOM 804 C CA . ARG A 1 103 ? 4.926 -8.018 -8.081 1.00 87.31 103 ARG A CA 1
ATOM 805 C C . ARG A 1 103 ? 4.725 -8.103 -9.593 1.00 87.31 103 ARG A C 1
ATOM 807 O O . ARG A 1 103 ? 5.700 -8.329 -10.301 1.00 87.31 103 ARG A O 1
ATOM 814 N N . VAL A 1 104 ? 3.498 -7.898 -10.075 1.00 85.44 104 VAL A N 1
ATOM 815 C CA . VAL A 1 104 ? 3.192 -7.879 -11.516 1.00 85.44 104 VAL A CA 1
ATOM 816 C C . VAL A 1 104 ? 3.923 -6.736 -12.218 1.00 85.44 104 VAL A C 1
ATOM 818 O O . VAL A 1 104 ? 4.497 -6.945 -13.280 1.00 85.44 104 VAL A O 1
ATOM 821 N N . ILE A 1 105 ? 3.956 -5.541 -11.621 1.00 82.19 105 ILE A N 1
ATOM 822 C CA . ILE A 1 105 ? 4.699 -4.409 -12.195 1.00 82.19 105 ILE A CA 1
ATOM 823 C C . ILE A 1 105 ? 6.200 -4.723 -12.204 1.00 82.19 105 ILE A C 1
ATOM 825 O O . ILE A 1 105 ? 6.865 -4.530 -13.215 1.00 82.19 105 ILE A O 1
ATOM 829 N N . ALA A 1 106 ? 6.736 -5.240 -11.095 1.00 85.31 106 ALA A N 1
ATOM 830 C CA . ALA A 1 106 ? 8.154 -5.555 -10.960 1.00 85.31 106 ALA A CA 1
ATOM 831 C C . ALA A 1 106 ? 8.629 -6.585 -11.997 1.00 85.31 106 ALA A C 1
ATOM 833 O O . ALA A 1 106 ? 9.686 -6.394 -12.596 1.00 85.31 106 ALA A O 1
ATOM 834 N N . SER A 1 107 ? 7.843 -7.636 -12.267 1.00 85.75 107 SER A N 1
ATOM 835 C CA . SER A 1 107 ? 8.228 -8.677 -13.230 1.00 85.75 107 SER A CA 1
ATOM 836 C C . SER A 1 107 ? 8.399 -8.160 -14.656 1.00 85.75 107 SER A C 1
ATOM 838 O O . SER A 1 107 ? 9.196 -8.716 -15.398 1.00 85.75 107 SER A O 1
ATOM 840 N N . VAL A 1 108 ? 7.702 -7.082 -15.034 1.00 84.62 108 VAL A N 1
ATOM 841 C CA . VAL A 1 108 ? 7.842 -6.481 -16.372 1.00 84.62 108 VAL A CA 1
ATOM 842 C C . VAL A 1 108 ? 9.238 -5.884 -16.582 1.00 84.62 108 VAL A C 1
ATOM 844 O O . VAL A 1 108 ? 9.744 -5.897 -17.698 1.00 84.62 108 VAL A O 1
ATOM 847 N N . TYR A 1 109 ? 9.873 -5.383 -15.520 1.00 84.81 109 TYR A N 1
ATOM 848 C CA . TYR A 1 109 ? 11.138 -4.646 -15.616 1.00 84.81 109 TYR A CA 1
ATOM 849 C C . TYR A 1 109 ? 12.363 -5.445 -15.157 1.00 84.81 109 TYR A C 1
ATOM 851 O O . TYR A 1 109 ? 13.475 -5.135 -15.573 1.00 84.81 109 TYR A O 1
ATOM 859 N N . ILE A 1 110 ? 12.179 -6.473 -14.321 1.00 78.62 110 ILE A N 1
ATOM 860 C CA . ILE A 1 110 ? 13.278 -7.307 -13.799 1.00 78.62 110 ILE A CA 1
ATOM 861 C C . ILE A 1 110 ? 13.898 -8.200 -14.885 1.00 78.62 110 ILE A C 1
ATOM 863 O O . ILE A 1 110 ? 15.086 -8.493 -14.817 1.00 78.62 110 ILE A O 1
ATOM 867 N N . GLU A 1 111 ? 13.118 -8.627 -15.879 1.00 76.75 111 GLU A N 1
ATOM 868 C CA . GLU A 1 111 ? 13.564 -9.584 -16.906 1.00 76.75 111 GLU A CA 1
ATOM 869 C C . GLU A 1 111 ? 14.098 -8.913 -18.190 1.00 76.75 111 GLU A C 1
ATOM 871 O O . GLU A 1 111 ? 14.429 -9.599 -19.157 1.00 76.75 111 GLU A O 1
ATOM 876 N N . ASP A 1 112 ? 14.196 -7.577 -18.231 1.00 75.94 112 ASP A N 1
ATOM 877 C CA . ASP A 1 112 ? 14.709 -6.862 -19.405 1.00 75.94 112 ASP A CA 1
ATOM 878 C C . ASP A 1 112 ? 16.244 -6.754 -19.390 1.00 75.94 112 ASP A C 1
ATOM 880 O O . ASP A 1 112 ? 16.841 -5.750 -18.987 1.00 75.94 112 ASP A O 1
ATOM 884 N N . ASP A 1 113 ? 16.895 -7.809 -19.879 1.00 68.69 113 ASP A N 1
ATOM 885 C CA . ASP A 1 113 ? 18.355 -7.908 -19.998 1.00 68.69 113 ASP A CA 1
ATOM 886 C C . ASP A 1 113 ? 18.971 -6.897 -20.991 1.00 68.69 113 ASP A C 1
ATOM 888 O O . ASP A 1 113 ? 20.192 -6.713 -21.017 1.00 68.69 113 ASP A O 1
ATOM 892 N N . GLY A 1 114 ? 18.156 -6.234 -21.823 1.00 78.56 114 GLY A N 1
ATOM 893 C CA . GLY A 1 114 ? 18.622 -5.345 -22.889 1.00 78.56 114 GLY A CA 1
ATOM 894 C C . GLY A 1 114 ? 18.692 -3.864 -22.514 1.00 78.56 114 GLY A C 1
ATOM 895 O O . GLY A 1 114 ? 19.354 -3.092 -23.215 1.00 78.56 114 GLY A O 1
ATOM 896 N N . ASN A 1 115 ? 18.030 -3.447 -21.430 1.00 85.75 115 ASN A N 1
ATOM 897 C CA . ASN A 1 115 ? 17.870 -2.038 -21.082 1.00 85.75 115 ASN A CA 1
ATOM 898 C C . ASN A 1 115 ? 18.254 -1.753 -19.622 1.00 85.75 115 ASN A C 1
ATOM 900 O O . ASN A 1 115 ? 17.496 -2.008 -18.689 1.00 85.75 115 ASN A O 1
ATOM 904 N N . TYR A 1 116 ? 19.411 -1.113 -19.432 1.00 84.44 116 TYR A N 1
ATOM 905 C CA . TYR A 1 116 ? 19.923 -0.727 -18.112 1.00 84.44 116 TYR A CA 1
ATOM 906 C C . TYR A 1 116 ? 18.943 0.133 -17.292 1.00 84.44 116 TYR A C 1
ATOM 908 O O . TYR A 1 116 ? 18.880 0.008 -16.071 1.00 84.44 116 TYR A O 1
ATOM 916 N N . ALA A 1 117 ? 18.150 0.995 -17.940 1.00 84.25 117 ALA A N 1
ATOM 917 C CA . ALA A 1 117 ? 17.151 1.799 -17.236 1.00 84.25 117 ALA A CA 1
ATOM 918 C C . ALA A 1 117 ? 16.006 0.934 -16.687 1.00 84.25 117 ALA A C 1
ATOM 920 O O . ALA A 1 117 ? 15.528 1.191 -15.582 1.00 84.25 117 ALA A O 1
ATOM 921 N N . ASN A 1 118 ? 15.615 -0.109 -17.424 1.00 85.69 118 ASN A N 1
ATOM 922 C CA . ASN A 1 118 ? 14.602 -1.063 -16.982 1.00 85.69 118 ASN A CA 1
ATOM 923 C C . ASN A 1 118 ? 15.135 -1.954 -15.855 1.00 85.69 118 ASN A C 1
ATOM 925 O O . ASN A 1 118 ? 14.413 -2.178 -14.892 1.00 85.69 118 ASN A O 1
ATOM 929 N N . GLN A 1 119 ? 16.414 -2.334 -15.879 1.00 84.38 119 GLN A N 1
ATOM 930 C CA . GLN A 1 119 ? 17.048 -3.048 -14.761 1.00 84.38 119 GLN A CA 1
ATOM 931 C C . GLN A 1 119 ? 17.045 -2.225 -13.466 1.00 84.38 119 GLN A C 1
ATOM 933 O O . GLN A 1 119 ? 16.582 -2.705 -12.435 1.00 84.38 119 GLN A O 1
ATOM 938 N N . LEU A 1 120 ? 17.474 -0.956 -13.517 1.00 85.50 120 LEU A N 1
ATOM 939 C CA . LEU A 1 120 ? 17.428 -0.062 -12.348 1.00 85.50 120 LEU A CA 1
ATOM 940 C C . LEU A 1 120 ? 16.001 0.125 -11.811 1.00 85.50 120 LEU A C 1
ATOM 942 O O . LEU A 1 120 ? 15.784 0.238 -10.603 1.00 85.50 120 LEU A O 1
ATOM 946 N N . LEU A 1 121 ? 15.025 0.172 -12.716 1.00 87.00 121 LEU A N 1
ATOM 947 C CA . LEU A 1 121 ? 13.611 0.238 -12.377 1.00 87.00 121 LEU A CA 1
ATOM 948 C C . LEU A 1 121 ? 13.128 -1.067 -11.722 1.00 87.00 121 LEU A C 1
ATOM 950 O O . LEU A 1 121 ? 12.438 -1.012 -10.704 1.00 87.00 121 LEU A O 1
ATOM 954 N N . GLY A 1 122 ? 13.531 -2.220 -12.254 1.00 86.81 122 GLY A N 1
ATOM 955 C CA . GLY A 1 122 ? 13.280 -3.542 -11.686 1.00 86.81 122 GLY A CA 1
ATOM 956 C C . GLY A 1 122 ? 13.837 -3.681 -10.270 1.00 86.81 122 GLY A C 1
ATOM 957 O O . GLY A 1 122 ? 13.098 -4.077 -9.371 1.00 86.81 122 GLY A O 1
ATOM 958 N N . ASP A 1 123 ? 15.081 -3.258 -10.039 1.00 87.56 123 ASP A N 1
ATOM 959 C CA . ASP A 1 123 ? 15.721 -3.263 -8.716 1.00 87.56 123 ASP A CA 1
ATOM 960 C C . ASP A 1 123 ? 14.959 -2.391 -7.707 1.00 87.56 123 ASP A C 1
ATOM 962 O O . ASP A 1 123 ? 14.690 -2.807 -6.578 1.00 87.56 123 ASP A O 1
ATOM 966 N N . ALA A 1 124 ? 14.548 -1.185 -8.113 1.00 86.81 124 ALA A N 1
ATOM 967 C CA . ALA A 1 124 ? 13.776 -0.290 -7.254 1.00 86.81 124 ALA A CA 1
ATOM 968 C C . ALA A 1 124 ? 12.387 -0.862 -6.906 1.00 86.81 124 ALA A C 1
ATOM 970 O O . ALA A 1 124 ? 11.908 -0.709 -5.778 1.00 86.81 124 ALA A O 1
ATOM 971 N N . LEU A 1 125 ? 11.736 -1.535 -7.860 1.00 87.31 125 LEU A N 1
ATOM 972 C CA . LEU A 1 125 ? 10.450 -2.205 -7.649 1.00 87.31 125 LEU A CA 1
ATOM 973 C C . LEU A 1 125 ? 10.595 -3.466 -6.787 1.00 87.31 125 LEU A C 1
ATOM 975 O O . LEU A 1 125 ? 9.730 -3.733 -5.951 1.00 87.31 125 LEU A O 1
ATOM 979 N N . PHE A 1 126 ? 11.695 -4.205 -6.934 1.00 88.06 126 PHE A N 1
ATOM 980 C CA . PHE A 1 126 ? 12.032 -5.336 -6.075 1.00 88.06 126 PHE A CA 1
ATOM 981 C C . PHE A 1 126 ? 12.237 -4.890 -4.623 1.00 88.06 126 PHE A C 1
ATOM 983 O O . PHE A 1 126 ? 11.653 -5.475 -3.710 1.00 88.06 126 PHE A O 1
ATOM 990 N N . GLU A 1 127 ? 12.994 -3.815 -4.404 1.00 86.75 127 GLU A N 1
ATOM 991 C CA . GLU A 1 127 ? 13.203 -3.234 -3.076 1.00 86.75 127 GLU A CA 1
ATOM 992 C C . GLU A 1 127 ? 11.874 -2.750 -2.465 1.00 86.75 127 GLU A C 1
ATOM 994 O O . GLU A 1 127 ? 11.577 -3.024 -1.302 1.00 86.75 127 GLU A O 1
ATOM 999 N N . CYS A 1 128 ? 11.015 -2.098 -3.258 1.00 87.31 128 CYS A N 1
ATOM 1000 C CA . CYS A 1 128 ? 9.659 -1.727 -2.841 1.00 87.31 128 CYS A CA 1
ATOM 1001 C C . CYS A 1 128 ? 8.850 -2.952 -2.376 1.00 87.31 128 CYS A C 1
ATOM 1003 O O . CYS A 1 128 ? 8.299 -2.953 -1.270 1.00 87.31 128 CYS A O 1
ATOM 1005 N N . LEU A 1 129 ? 8.829 -4.020 -3.181 1.00 87.31 129 LEU A N 1
ATOM 1006 C CA . LEU A 1 129 ? 8.150 -5.272 -2.850 1.00 87.31 129 LEU A CA 1
ATOM 1007 C C . LEU A 1 129 ? 8.705 -5.893 -1.562 1.00 87.31 129 LEU A C 1
ATOM 1009 O O . LEU A 1 129 ? 7.929 -6.347 -0.720 1.00 87.31 129 LEU A O 1
ATOM 1013 N N . HIS A 1 130 ? 10.028 -5.876 -1.383 1.00 86.94 130 HIS A N 1
ATOM 1014 C CA . HIS A 1 130 ? 10.686 -6.370 -0.178 1.00 86.94 130 HIS A CA 1
ATOM 1015 C C . HIS A 1 130 ? 10.183 -5.644 1.076 1.00 86.94 130 HIS A C 1
ATOM 1017 O O . HIS A 1 130 ? 9.762 -6.296 2.036 1.00 86.94 130 HIS A O 1
ATOM 1023 N N . TRP A 1 131 ? 10.149 -4.307 1.064 1.00 84.62 131 TRP A N 1
ATOM 1024 C CA . TRP A 1 131 ? 9.666 -3.524 2.205 1.00 84.62 131 TRP A CA 1
ATOM 1025 C C . TRP A 1 131 ? 8.210 -3.827 2.559 1.00 84.62 131 TRP A C 1
ATOM 1027 O O . TRP A 1 131 ? 7.884 -3.944 3.746 1.00 84.62 131 TRP A O 1
ATOM 1037 N N . ILE A 1 132 ? 7.350 -3.991 1.552 1.00 84.88 132 ILE A N 1
ATOM 1038 C CA . ILE A 1 132 ? 5.928 -4.298 1.745 1.00 84.88 132 ILE A CA 1
ATOM 1039 C C . ILE A 1 132 ? 5.747 -5.726 2.288 1.00 84.88 132 ILE A C 1
ATOM 1041 O O . ILE A 1 132 ? 4.969 -5.933 3.218 1.00 84.88 132 ILE A O 1
ATOM 1045 N N . GLU A 1 133 ? 6.493 -6.710 1.784 1.00 86.19 133 GLU A N 1
ATOM 1046 C CA . GLU A 1 133 ? 6.439 -8.097 2.275 1.00 86.19 133 GLU A CA 1
ATOM 1047 C C . GLU A 1 133 ? 6.958 -8.229 3.711 1.00 86.19 133 GLU A C 1
ATOM 1049 O O . GLU A 1 133 ? 6.346 -8.899 4.547 1.00 86.19 133 GLU A O 1
ATOM 1054 N N . VAL A 1 134 ? 8.056 -7.546 4.046 1.00 83.94 134 VAL A N 1
ATOM 1055 C CA . VAL A 1 134 ? 8.563 -7.495 5.425 1.00 83.94 134 VAL A CA 1
ATOM 1056 C C . VAL A 1 134 ? 7.532 -6.846 6.350 1.00 83.94 134 VAL A C 1
ATOM 1058 O O . VAL A 1 134 ? 7.295 -7.339 7.455 1.00 83.94 134 VAL A O 1
ATOM 1061 N N . ALA A 1 135 ? 6.894 -5.759 5.907 1.00 83.75 135 ALA A N 1
ATOM 1062 C CA . ALA A 1 135 ? 5.817 -5.108 6.643 1.00 83.75 135 ALA A CA 1
ATOM 1063 C C . ALA A 1 135 ? 4.630 -6.062 6.872 1.00 83.75 135 ALA A C 1
ATOM 1065 O O . ALA A 1 135 ? 4.155 -6.173 8.003 1.00 83.75 135 ALA A O 1
ATOM 1066 N N . ARG A 1 136 ? 4.223 -6.823 5.848 1.00 84.88 136 ARG A N 1
ATOM 1067 C CA . ARG A 1 136 ? 3.161 -7.837 5.939 1.00 84.88 136 ARG A CA 1
ATOM 1068 C C . ARG A 1 136 ? 3.485 -8.926 6.959 1.00 84.88 136 ARG A C 1
ATOM 1070 O O . ARG A 1 136 ? 2.662 -9.215 7.822 1.00 84.88 136 ARG A O 1
ATOM 1077 N N . HIS A 1 137 ? 4.681 -9.510 6.899 1.00 83.75 137 HIS A N 1
ATOM 1078 C CA . HIS A 1 137 ? 5.089 -10.546 7.853 1.00 83.75 137 HIS A CA 1
ATOM 1079 C C . HIS A 1 137 ? 5.130 -10.023 9.291 1.00 83.75 137 HIS A C 1
ATOM 1081 O O . HIS A 1 137 ? 4.663 -10.692 10.213 1.00 83.75 137 HIS A O 1
ATOM 1087 N N . HIS A 1 138 ? 5.641 -8.807 9.486 1.00 82.94 138 HIS A N 1
ATOM 1088 C CA . HIS A 1 138 ? 5.644 -8.170 10.799 1.00 82.94 138 HIS A CA 1
ATOM 1089 C C . HIS A 1 138 ? 4.226 -7.942 11.317 1.00 82.94 138 HIS A C 1
ATOM 1091 O O . HIS A 1 138 ? 3.957 -8.177 12.491 1.00 82.94 138 HIS A O 1
ATOM 1097 N N . LEU A 1 139 ? 3.315 -7.522 10.447 1.00 78.94 139 LEU A N 1
ATOM 1098 C CA . LEU A 1 139 ? 1.935 -7.278 10.820 1.00 78.94 139 LEU A CA 1
ATOM 1099 C C . LEU A 1 139 ? 1.229 -8.566 11.265 1.00 78.94 139 LEU A C 1
ATOM 1101 O O . LEU A 1 139 ? 0.634 -8.575 12.338 1.00 78.94 139 LEU A O 1
ATOM 1105 N N . ILE A 1 140 ? 1.387 -9.667 10.521 1.00 78.25 140 ILE A N 1
ATOM 1106 C CA . ILE A 1 140 ? 0.863 -10.992 10.903 1.00 78.25 140 ILE A CA 1
ATOM 1107 C C . ILE A 1 140 ? 1.348 -11.378 12.309 1.00 78.25 140 ILE A C 1
ATOM 1109 O O . ILE A 1 140 ? 0.534 -11.695 13.176 1.00 78.25 140 ILE A O 1
ATOM 1113 N N . SER A 1 141 ? 2.650 -11.228 12.583 1.00 76.81 141 SER A N 1
ATOM 1114 C CA . SER A 1 141 ? 3.220 -11.552 13.901 1.00 76.81 141 SER A CA 1
ATOM 1115 C C . SER A 1 141 ? 2.707 -10.677 15.052 1.00 76.81 141 SER A C 1
ATOM 1117 O O . SER A 1 141 ? 2.811 -11.068 16.212 1.00 76.81 141 SER A O 1
ATOM 1119 N N . LEU A 1 142 ? 2.175 -9.488 14.752 1.00 73.88 142 LEU A N 1
ATOM 1120 C CA . LEU A 1 142 ? 1.611 -8.566 15.740 1.00 73.88 142 LEU A CA 1
ATOM 1121 C C . LEU A 1 142 ? 0.125 -8.822 16.012 1.00 73.88 142 LEU A C 1
ATOM 1123 O O . LEU A 1 142 ? -0.392 -8.292 16.993 1.00 73.88 142 LEU A O 1
ATOM 1127 N N . ILE A 1 143 ? -0.559 -9.585 15.156 1.00 68.31 143 ILE A N 1
ATOM 1128 C CA . ILE A 1 143 ? -1.998 -9.851 15.276 1.00 68.31 143 ILE A CA 1
ATOM 1129 C C . ILE A 1 143 ? -2.288 -11.293 15.711 1.00 68.31 143 ILE A C 1
ATOM 1131 O O . ILE A 1 143 ? -3.196 -11.509 16.510 1.00 68.31 143 ILE A O 1
ATOM 1135 N N . GLU A 1 144 ? -1.499 -12.276 15.270 1.00 60.75 144 GLU A N 1
ATOM 1136 C CA . GLU A 1 144 ? -1.637 -13.674 15.712 1.00 60.75 144 GLU A CA 1
ATOM 1137 C C . GLU A 1 144 ? -1.590 -13.889 17.243 1.00 60.75 144 GLU A C 1
ATOM 1139 O O . GLU A 1 144 ? -2.329 -14.751 17.720 1.00 60.75 144 GLU A O 1
ATOM 1144 N N . PRO A 1 145 ? -0.828 -13.119 18.051 1.00 51.50 145 PRO A N 1
ATOM 1145 C CA . PRO A 1 145 ? -0.842 -13.266 19.509 1.00 51.50 145 PRO A CA 1
ATOM 1146 C C . PRO A 1 145 ? -2.188 -12.914 20.156 1.00 51.50 145 PRO A C 1
ATOM 1148 O O . PRO A 1 145 ? -2.495 -13.434 21.227 1.00 51.50 145 PRO A O 1
ATOM 1151 N N . ASP A 1 146 ? -2.991 -12.061 19.513 1.00 48.06 146 ASP A N 1
ATOM 1152 C CA . ASP A 1 146 ? -4.299 -11.635 20.018 1.00 48.06 146 ASP A CA 1
ATOM 1153 C C . ASP A 1 146 ? -5.449 -12.487 19.463 1.00 48.06 146 ASP A C 1
ATOM 1155 O O . ASP A 1 146 ? -6.518 -12.487 20.051 1.00 48.06 146 ASP A O 1
ATOM 1159 N N . ALA A 1 147 ? -5.272 -13.288 18.405 1.00 46.91 147 ALA A N 1
ATOM 1160 C CA . ALA A 1 147 ? -6.358 -14.058 17.771 1.00 46.91 147 ALA A CA 1
ATOM 1161 C C . ALA A 1 147 ? -7.019 -15.142 18.661 1.00 46.91 147 ALA A C 1
ATOM 1163 O O . ALA A 1 147 ? -7.971 -15.799 18.235 1.00 46.91 147 ALA A O 1
ATOM 1164 N N . ALA A 1 148 ? -6.588 -15.304 19.916 1.00 45.66 148 ALA A N 1
ATOM 1165 C CA . ALA A 1 148 ? -7.262 -16.136 20.913 1.00 45.66 148 ALA A CA 1
ATOM 1166 C C . ALA A 1 148 ? -8.745 -15.757 21.127 1.00 45.66 148 ALA A C 1
ATOM 1168 O O . ALA A 1 148 ? -9.534 -16.616 21.514 1.00 45.66 148 ALA A O 1
ATOM 1169 N N . TRP A 1 149 ? -9.157 -14.515 20.833 1.00 46.75 149 TRP A N 1
ATOM 1170 C CA . TRP A 1 149 ? -10.569 -14.108 20.905 1.00 46.75 149 TRP A CA 1
ATOM 1171 C C . TRP A 1 149 ? -11.416 -14.559 19.702 1.00 46.75 149 TRP A C 1
ATOM 1173 O O . TRP A 1 149 ? -12.631 -14.667 19.841 1.00 46.75 149 TRP A O 1
ATOM 1183 N N . VAL A 1 150 ? -10.812 -14.901 18.555 1.00 46.06 150 VAL A N 1
ATOM 1184 C CA . VAL A 1 150 ? -11.534 -15.452 17.385 1.00 46.06 150 VAL A CA 1
ATOM 1185 C C . VAL A 1 150 ? -11.978 -16.897 17.644 1.00 46.06 150 VAL A C 1
ATOM 1187 O O . VAL A 1 150 ? -12.966 -17.352 17.085 1.00 46.06 150 VAL A O 1
ATOM 1190 N N . ALA A 1 151 ? -11.300 -17.615 18.543 1.00 41.94 151 ALA A N 1
ATOM 1191 C CA . ALA A 1 151 ? -11.710 -18.952 18.976 1.00 41.94 151 ALA A CA 1
ATOM 1192 C C . ALA A 1 151 ? -12.862 -18.946 20.006 1.00 41.94 151 ALA A C 1
ATOM 1194 O O . ALA A 1 151 ? -13.333 -20.016 20.390 1.00 41.94 151 ALA A O 1
ATOM 1195 N N . ALA A 1 152 ? -13.288 -17.768 20.482 1.00 40.38 152 ALA A N 1
ATOM 1196 C CA . ALA A 1 152 ? -14.292 -17.612 21.537 1.00 40.38 152 ALA A CA 1
ATOM 1197 C C . ALA A 1 152 ? -15.636 -17.019 21.056 1.00 40.38 152 ALA A C 1
ATOM 1199 O O . ALA A 1 152 ? -16.539 -16.862 21.880 1.00 40.38 152 ALA A O 1
ATOM 1200 N N . ALA A 1 153 ? -15.766 -16.698 19.763 1.00 40.19 153 ALA A N 1
ATOM 1201 C CA . ALA A 1 153 ? -17.000 -16.239 19.114 1.00 40.19 153 ALA A CA 1
ATOM 1202 C C . ALA A 1 153 ? -17.621 -17.360 18.266 1.00 40.19 153 ALA A C 1
ATOM 1204 O O . ALA A 1 153 ? -18.869 -17.445 18.242 1.00 40.19 153 ALA A O 1
#

pLDDT: mean 81.84, std 11.87, range [40.19, 93.44]

Sequence (153 aa):
MNSLSVVACRIEAGARLLQCTRWMQERDHHPITDMTVRSLSLYVEAIRAAERRRGGEPWLVSEDLQEDIAVALPGERLKDMPADWLLDSYVTCHLSSVVSAVRVIASVYIEDDGNYANQLLGDALFECLHWIEVARHHLISLIEPDAAWVAAA

Radius of gyration: 16.88 Å; chains: 1; bounding box: 44×29×46 Å

Foldseek 3Di:
DDALLLLLVLLLVLLVLLVVCLVLDDPVCNVLSVVLSLLSNLLSLLSVQLRCVVVVHDGDHDPSNVVVLPVQDDDPVCVPDDPSVSSLCCNQPVLVVSLVSLVVVLVVQCPCPPDPSSNVSSVSSVSSSVSSVVSNVVSCVVCVVVCPVVVVD

Secondary structure (DSSP, 8-state):
---HHHHHHHHHHHHHHHHHHGGGS-TTTHHHHHHHHHHHHHHHHHHHHHHHHHTT------HHHHHHHHHHS--GGGTTS-HHHHHHHHHHHTHHHHHHHHHHHHHHHHT-TT-HHHHHHHHHHHHHHHHHHHHHHHHHHHHTTTGGGGGG-

Organism: NCBI:txid77098